Protein AF-A0A1V5BNZ1-F1 (afdb_monomer_lite)

Sequence (90 aa):
MSVGLGEVALVMENGIREPLPGTILSKVSPEVRAAVDEADLIISKGGANYETLTEEEGITGKTTYLFQAKCYPYCRAHNVPLGALIVYNN

Foldseek 3Di:
DPPCVVVPDDDDDQQAPDDAQEHALVRGDPVNNVCQLPDQAAEAEEDRNVVRCVVPPSCAQRYWYWYFQCDVVSCVVVVHDHGDIDTDHD

Secondary structure (DSSP, 8-state):
--SSGGGTS--------S--SS--TTTS-HHHHHHHHH-S-EEEESHHHHHHHTT-GGGTTTEEEEEE--SHHHHHHHT--TT-EEEEE-

Radius of gyration: 14.09 Å; chains: 1; bounding box: 38×28×30 Å

pLDDT: mean 95.34, std 5.6, range [53.75, 98.56]

Structure (mmCIF, N/CA/C/O backbone):
data_AF-A0A1V5BNZ1-F1
#
_entry.id   AF-A0A1V5BNZ1-F1
#
loop_
_atom_site.group_PDB
_atom_site.id
_atom_site.type_symbol
_atom_site.label_atom_id
_atom_site.label_alt_id
_atom_site.label_comp_id
_atom_site.label_asym_id
_atom_site.label_entity_id
_atom_site.label_seq_id
_atom_site.pdbx_PDB_ins_code
_atom_site.Cartn_x
_atom_site.Cartn_y
_atom_site.Cartn_z
_atom_site.occupancy
_atom_site.B_iso_or_equiv
_atom_site.auth_seq_id
_atom_site.auth_comp_id
_atom_site.auth_asym_id
_atom_site.auth_atom_id
_atom_site.pdbx_PDB_model_num
ATOM 1 N N . MET A 1 1 ? -18.107 8.433 -5.776 1.00 53.75 1 MET A N 1
ATOM 2 C CA . MET A 1 1 ? -18.303 6.990 -5.516 1.00 53.75 1 MET A CA 1
ATOM 3 C C . MET A 1 1 ? -19.172 6.409 -6.625 1.00 53.75 1 MET A C 1
ATOM 5 O O . MET A 1 1 ? -20.370 6.632 -6.606 1.00 53.75 1 MET A O 1
ATOM 9 N N . SER A 1 2 ? -18.588 5.763 -7.637 1.00 79.19 2 SER A N 1
ATOM 10 C CA . SER A 1 2 ? -19.320 5.316 -8.844 1.00 79.19 2 SER A CA 1
ATOM 11 C C . SER A 1 2 ? -19.123 3.833 -9.188 1.00 79.19 2 SER A C 1
ATOM 13 O O . SER A 1 2 ? -19.521 3.398 -10.260 1.00 79.19 2 SER A O 1
ATOM 15 N N . VAL A 1 3 ? -18.512 3.053 -8.290 1.00 91.06 3 VAL A N 1
ATOM 16 C CA . VAL A 1 3 ? -18.158 1.636 -8.521 1.00 91.06 3 VAL A CA 1
ATOM 17 C C . VAL A 1 3 ? -18.821 0.669 -7.527 1.00 91.06 3 VAL A C 1
ATOM 19 O O . VAL A 1 3 ? -18.393 -0.471 -7.417 1.00 91.06 3 VAL A O 1
ATOM 22 N N . GLY A 1 4 ? -19.822 1.121 -6.759 1.00 93.06 4 GLY A N 1
ATOM 23 C CA . GLY A 1 4 ? -20.574 0.273 -5.815 1.00 93.06 4 GLY A CA 1
ATOM 24 C C . GLY A 1 4 ? -19.842 -0.107 -4.519 1.00 93.06 4 GLY A C 1
ATOM 25 O O . GLY A 1 4 ? -20.377 -0.852 -3.711 1.00 93.06 4 GLY A O 1
ATOM 26 N N . LEU A 1 5 ? -18.634 0.415 -4.266 1.00 92.94 5 LEU A N 1
ATOM 27 C CA . LEU A 1 5 ? -17.828 -0.002 -3.106 1.00 92.94 5 LEU A CA 1
ATOM 28 C C . LEU A 1 5 ? -18.507 0.272 -1.750 1.00 92.94 5 LEU A C 1
ATOM 30 O O . LEU A 1 5 ? -18.309 -0.489 -0.810 1.00 92.94 5 LEU A O 1
ATOM 34 N N . GLY A 1 6 ? -19.347 1.309 -1.673 1.00 94.44 6 GLY A N 1
ATOM 35 C CA . GLY A 1 6 ? -20.124 1.641 -0.473 1.00 94.44 6 GLY A CA 1
ATOM 36 C C . GLY A 1 6 ? -21.179 0.599 -0.081 1.00 94.44 6 GLY A C 1
ATOM 37 O O . GLY A 1 6 ? -21.682 0.648 1.034 1.00 94.44 6 GLY A O 1
ATOM 38 N N . GLU A 1 7 ? -21.514 -0.343 -0.969 1.00 95.38 7 GLU A N 1
ATOM 39 C CA . GLU A 1 7 ? -22.464 -1.429 -0.687 1.00 95.38 7 GLU A CA 1
ATOM 40 C C . GLU A 1 7 ? -21.811 -2.592 0.072 1.00 95.38 7 GLU A C 1
ATOM 42 O O . GLU A 1 7 ? -22.502 -3.378 0.716 1.00 95.38 7 GLU A O 1
ATOM 47 N N . VAL A 1 8 ? -20.480 -2.708 -0.002 1.00 95.44 8 VAL A N 1
ATOM 48 C CA . VAL A 1 8 ? -19.715 -3.838 0.555 1.00 95.44 8 VAL A CA 1
ATOM 49 C C . VAL A 1 8 ? -18.661 -3.417 1.578 1.00 95.44 8 VAL A C 1
ATOM 51 O O . VAL A 1 8 ? -18.114 -4.269 2.272 1.00 95.44 8 VAL A O 1
ATOM 54 N N . ALA A 1 9 ? -18.352 -2.122 1.671 1.00 95.12 9 ALA A N 1
ATOM 55 C CA . ALA A 1 9 ? -17.363 -1.587 2.595 1.00 95.12 9 ALA A CA 1
ATOM 56 C C . ALA A 1 9 ? -17.684 -0.140 2.988 1.00 95.12 9 ALA A C 1
ATOM 58 O O . ALA A 1 9 ? -18.258 0.625 2.213 1.00 95.12 9 ALA A O 1
ATOM 59 N N . LEU A 1 10 ? -17.234 0.262 4.179 1.00 95.00 10 LEU A N 1
ATOM 60 C CA . LEU A 1 10 ? -17.165 1.673 4.540 1.00 95.00 10 LEU A CA 1
ATOM 61 C C . LEU A 1 10 ? -16.101 2.351 3.668 1.00 95.00 10 LEU A C 1
ATOM 63 O O . LEU A 1 10 ? -14.934 1.961 3.681 1.00 95.00 10 LEU A O 1
ATOM 67 N N . VAL A 1 11 ? -16.507 3.367 2.909 1.00 95.06 11 VAL A N 1
ATOM 68 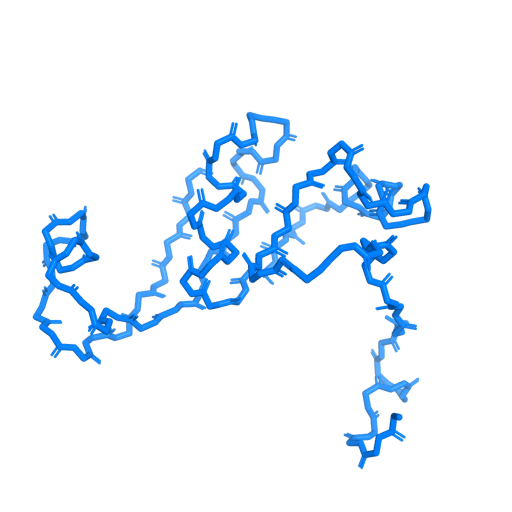C CA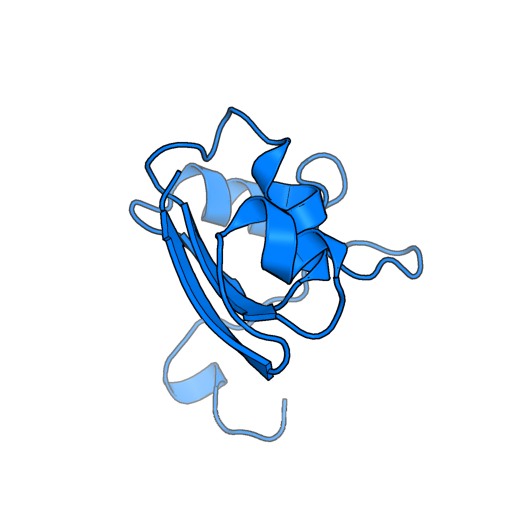 . VAL A 1 11 ? -15.608 4.130 2.038 1.00 95.06 11 VAL A CA 1
ATOM 69 C C . VAL A 1 11 ? -15.295 5.463 2.697 1.00 95.06 11 VAL A C 1
ATOM 71 O O . VAL A 1 11 ? -16.202 6.236 2.998 1.00 95.06 11 VAL A O 1
ATOM 74 N N . MET A 1 12 ? -14.009 5.742 2.876 1.00 94.44 12 MET A N 1
ATOM 75 C CA . MET A 1 12 ? -13.511 7.003 3.415 1.00 94.44 12 MET A CA 1
ATOM 76 C C . MET A 1 12 ? -12.368 7.539 2.555 1.00 94.44 12 MET A C 1
ATOM 78 O O . MET A 1 12 ? -11.662 6.779 1.889 1.00 94.44 12 MET A O 1
ATOM 82 N N . GLU A 1 13 ? -12.203 8.857 2.553 1.00 93.88 13 GLU A N 1
ATOM 83 C CA . GLU A 1 13 ? -11.013 9.504 2.001 1.00 93.88 13 GLU A CA 1
ATOM 84 C C . GLU A 1 13 ? -9.868 9.418 3.016 1.00 93.88 13 GLU A C 1
ATOM 86 O O . GLU A 1 13 ? -10.112 9.368 4.218 1.00 93.88 13 GLU A O 1
ATOM 91 N N . ASN A 1 14 ? -8.612 9.422 2.557 1.00 93.00 14 ASN A N 1
ATOM 92 C CA . ASN A 1 14 ? -7.462 9.327 3.466 1.00 93.00 14 ASN A CA 1
ATOM 93 C C . ASN A 1 14 ? -7.255 10.597 4.323 1.00 93.00 14 ASN A C 1
ATOM 95 O O . ASN A 1 14 ? -6.565 10.546 5.337 1.00 93.00 14 ASN A O 1
ATOM 99 N N . GLY A 1 15 ? -7.828 11.735 3.919 1.00 94.81 15 GLY A N 1
ATOM 100 C CA . GLY A 1 15 ? -7.739 13.012 4.630 1.00 94.81 15 GLY A CA 1
ATOM 101 C C . GLY A 1 15 ? -6.463 13.827 4.392 1.00 94.81 15 GLY A C 1
ATOM 102 O O . GLY A 1 15 ? -6.319 14.890 4.996 1.00 94.81 15 GLY A O 1
ATOM 103 N N . ILE A 1 16 ? -5.558 13.384 3.512 1.00 96.12 16 ILE A N 1
ATOM 104 C CA . ILE A 1 16 ? -4.335 14.129 3.170 1.00 96.12 16 ILE A CA 1
ATOM 105 C C . ILE A 1 16 ? -4.698 15.249 2.185 1.00 96.12 16 ILE A C 1
ATOM 107 O O . ILE A 1 16 ? -5.272 14.990 1.129 1.00 96.12 16 ILE A O 1
ATOM 111 N N . ARG A 1 17 ? -4.379 16.504 2.528 1.00 93.56 17 ARG A N 1
ATOM 112 C CA . ARG A 1 17 ? -4.772 17.681 1.728 1.00 93.56 17 ARG A CA 1
ATOM 113 C C . ARG A 1 17 ? -3.808 17.984 0.589 1.00 93.56 17 ARG A C 1
ATOM 115 O O . ARG A 1 17 ? -4.222 18.512 -0.441 1.00 93.56 17 ARG A O 1
ATOM 122 N N . GLU A 1 18 ? -2.523 17.714 0.784 1.00 93.81 18 GLU A N 1
ATOM 123 C CA . GLU A 1 18 ? -1.512 17.940 -0.238 1.00 93.81 18 GLU A CA 1
ATOM 124 C C . GLU A 1 18 ? -1.541 16.828 -1.297 1.00 93.81 18 GLU A C 1
ATOM 126 O O . GLU A 1 18 ? -1.818 15.672 -0.970 1.00 93.81 18 GLU A O 1
ATOM 131 N N . PRO A 1 19 ? -1.198 17.128 -2.563 1.00 93.31 19 PRO A N 1
ATOM 132 C CA . PRO A 1 19 ? -1.010 16.097 -3.574 1.00 93.31 19 PRO A CA 1
ATOM 133 C C . PRO A 1 19 ? 0.113 15.141 -3.159 1.00 93.31 19 PRO A C 1
ATOM 135 O O . PRO A 1 19 ? 1.295 15.483 -3.221 1.00 93.31 19 PRO A O 1
ATOM 138 N N . LEU A 1 20 ? -0.263 13.935 -2.741 1.00 93.69 20 LEU A N 1
ATOM 139 C CA . LEU A 1 20 ? 0.665 12.900 -2.314 1.00 93.69 20 LEU A CA 1
ATOM 140 C C . LEU A 1 20 ? 0.270 11.560 -2.944 1.00 93.69 20 LEU A C 1
ATOM 142 O O . LEU A 1 20 ? -0.791 11.022 -2.621 1.00 93.69 20 LEU A O 1
ATOM 146 N N . PRO A 1 21 ? 1.101 10.984 -3.828 1.00 92.25 21 PRO A N 1
ATOM 147 C CA . PRO A 1 21 ? 0.968 9.579 -4.164 1.00 92.25 21 PRO A CA 1
ATOM 148 C C . PRO A 1 21 ? 1.440 8.757 -2.956 1.00 92.25 21 PRO A C 1
ATOM 150 O O . PRO A 1 21 ? 2.601 8.843 -2.569 1.00 92.25 21 PRO A O 1
ATOM 153 N N . GLY A 1 22 ? 0.546 7.968 -2.364 1.00 95.38 22 GLY A N 1
ATOM 154 C CA . GLY A 1 22 ? 0.849 7.149 -1.186 1.00 95.38 22 GLY A CA 1
ATOM 155 C C . GLY A 1 22 ? 0.097 7.600 0.065 1.00 95.38 22 GLY A C 1
ATOM 156 O O . GLY A 1 22 ? -0.859 8.373 -0.016 1.00 95.38 22 GLY A O 1
ATOM 157 N N . THR A 1 23 ? 0.529 7.099 1.222 1.00 96.06 23 THR A N 1
ATOM 158 C CA . THR A 1 23 ? -0.119 7.358 2.511 1.00 96.06 23 THR A CA 1
ATOM 159 C C . THR A 1 23 ? 0.938 7.495 3.600 1.00 96.06 23 THR A C 1
ATOM 161 O O . THR A 1 23 ? 1.709 6.573 3.825 1.00 96.06 23 THR A O 1
ATOM 164 N N . ILE A 1 24 ? 0.951 8.635 4.293 1.00 95.94 24 ILE A N 1
ATOM 165 C CA . ILE A 1 24 ? 1.797 8.877 5.470 1.00 95.94 24 ILE A CA 1
ATOM 166 C C . ILE A 1 24 ? 0.873 8.916 6.687 1.00 95.94 24 ILE A C 1
ATOM 168 O O . ILE A 1 24 ? -0.013 9.774 6.743 1.00 95.94 24 ILE A O 1
ATOM 172 N N . LEU A 1 25 ? 1.059 8.021 7.662 1.00 96.19 25 LEU A N 1
ATOM 173 C CA . LEU A 1 25 ? 0.084 7.819 8.747 1.00 96.19 25 LEU A CA 1
ATOM 174 C C . LEU A 1 25 ? -0.003 9.000 9.718 1.00 96.19 25 LEU A C 1
ATOM 176 O O . LEU A 1 25 ? -0.997 9.148 10.422 1.00 96.19 25 LEU A O 1
ATOM 180 N N . SER A 1 26 ? 1.008 9.866 9.756 1.00 95.81 26 SER A N 1
ATOM 181 C CA . SER A 1 26 ? 0.965 11.112 10.534 1.00 95.81 26 SER A CA 1
ATOM 182 C C . SER A 1 26 ? 0.139 12.227 9.877 1.00 95.81 26 SER A C 1
ATOM 184 O O 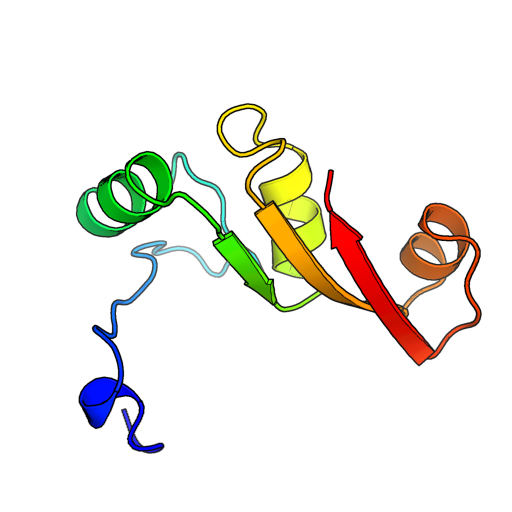. SER A 1 26 ? -0.123 13.243 10.518 1.00 95.81 26 SER A O 1
ATOM 186 N N . LYS A 1 27 ? -0.267 12.062 8.609 1.00 96.81 27 LYS A N 1
ATOM 187 C CA . LYS A 1 27 ? -1.015 13.067 7.832 1.00 96.81 27 LYS A CA 1
ATOM 188 C C . LYS A 1 27 ? -2.452 12.669 7.502 1.00 96.81 27 LYS A C 1
ATOM 190 O O . LYS A 1 27 ? -3.193 13.502 6.984 1.00 96.81 27 LYS A O 1
ATOM 195 N N . VAL A 1 28 ? -2.827 11.413 7.735 1.00 97.31 28 VAL A N 1
ATOM 196 C CA . VAL A 1 28 ? -4.197 10.946 7.482 1.00 97.31 28 VAL A CA 1
ATOM 197 C C . VAL A 1 28 ? -5.176 11.542 8.491 1.00 97.31 28 VAL A C 1
ATOM 199 O O . VAL A 1 28 ? -4.779 12.043 9.545 1.00 97.31 28 VAL A O 1
ATOM 202 N N . SER A 1 29 ? -6.470 11.491 8.176 1.00 97.25 29 SER A N 1
ATOM 203 C CA . SER A 1 29 ? -7.494 11.937 9.119 1.00 97.25 29 SER A CA 1
ATOM 204 C C . SER A 1 29 ? -7.533 11.053 10.380 1.00 97.25 29 SER A C 1
ATOM 206 O O . SER A 1 29 ? -7.117 9.889 10.335 1.00 97.25 29 SER A O 1
ATOM 208 N N . PRO A 1 30 ? -8.057 11.564 11.510 1.00 97.12 30 PRO A N 1
ATOM 209 C CA . PRO A 1 30 ? -8.205 10.776 12.734 1.00 97.12 30 PRO A CA 1
ATOM 210 C C . PRO A 1 30 ? -9.006 9.482 12.537 1.00 97.12 30 PRO A C 1
ATOM 212 O O . PRO A 1 30 ? -8.674 8.460 13.131 1.00 97.12 30 PRO A O 1
ATOM 215 N N . GLU A 1 31 ? -10.026 9.502 11.679 1.00 97.12 31 GLU A N 1
ATOM 216 C CA . GLU A 1 31 ? -10.868 8.340 11.384 1.00 97.12 31 GLU A CA 1
ATOM 217 C C . GLU A 1 31 ? -10.079 7.242 10.659 1.00 97.12 31 GLU A C 1
ATOM 219 O O . GLU A 1 31 ? -10.184 6.066 11.001 1.00 97.12 31 GLU A O 1
ATOM 224 N N . VAL A 1 32 ? -9.237 7.628 9.696 1.00 97.12 32 VAL A N 1
ATOM 225 C CA . VAL A 1 32 ? -8.363 6.698 8.967 1.00 97.12 32 VAL A CA 1
ATOM 226 C C . VAL A 1 32 ? -7.283 6.154 9.893 1.00 97.12 32 VAL A C 1
ATOM 228 O O . VAL A 1 32 ? -6.980 4.963 9.843 1.00 97.12 32 VAL A O 1
ATOM 231 N N . ARG A 1 33 ? -6.721 7.001 10.765 1.00 97.50 33 ARG A N 1
ATOM 232 C CA . ARG A 1 33 ? -5.733 6.572 11.759 1.00 97.50 33 ARG A CA 1
ATOM 233 C C . ARG A 1 33 ? -6.312 5.510 12.694 1.00 97.50 33 ARG A C 1
ATOM 235 O O . ARG A 1 33 ? -5.688 4.467 12.858 1.00 97.50 33 ARG A O 1
ATOM 242 N N . ALA A 1 34 ? -7.507 5.744 13.238 1.00 97.62 34 ALA A N 1
ATOM 243 C CA . ALA A 1 34 ? -8.190 4.780 14.096 1.00 97.62 34 ALA A CA 1
ATOM 244 C C . ALA A 1 34 ? -8.453 3.455 13.363 1.00 97.62 34 ALA A C 1
ATOM 246 O O . ALA A 1 34 ? -8.115 2.394 13.880 1.00 97.62 34 ALA A O 1
ATOM 247 N N . ALA A 1 35 ? -8.949 3.510 12.122 1.00 97.31 35 ALA A N 1
ATOM 248 C CA . ALA A 1 35 ? -9.185 2.311 11.319 1.00 97.31 35 ALA A CA 1
ATOM 249 C C . ALA A 1 35 ? -7.898 1.505 11.053 1.00 97.31 35 ALA A C 1
ATOM 251 O O . ALA A 1 35 ? -7.919 0.277 11.086 1.00 97.31 35 ALA A O 1
ATOM 252 N N . VAL A 1 36 ? -6.769 2.178 10.803 1.00 96.69 36 VAL A N 1
ATOM 253 C CA . VAL A 1 36 ? -5.458 1.531 10.624 1.00 96.69 36 VAL A CA 1
ATOM 254 C C . VAL A 1 36 ? -4.968 0.890 11.922 1.00 96.69 36 VAL A C 1
ATOM 256 O O . VAL A 1 36 ? -4.463 -0.236 11.901 1.00 96.69 36 VAL A O 1
ATOM 259 N N . ASP A 1 37 ? -5.112 1.588 13.048 1.00 95.88 37 ASP A N 1
ATOM 260 C CA . ASP A 1 37 ? -4.671 1.103 14.355 1.00 95.88 37 ASP A CA 1
ATOM 261 C C . ASP A 1 37 ? -5.475 -0.131 14.795 1.00 95.88 37 ASP A C 1
ATOM 263 O O . ASP A 1 37 ? -4.874 -1.112 15.237 1.00 95.88 37 ASP A O 1
ATOM 267 N N . GLU A 1 38 ? -6.793 -0.126 14.579 1.00 96.56 38 GLU A N 1
ATOM 268 C CA . GLU A 1 38 ? -7.716 -1.217 14.926 1.00 96.56 38 GLU A CA 1
ATOM 269 C C . GLU A 1 38 ? -7.667 -2.414 13.962 1.00 96.56 38 GLU A C 1
ATOM 271 O O . GLU A 1 38 ? -8.100 -3.505 14.323 1.00 96.56 38 GLU A O 1
ATOM 276 N N . ALA A 1 39 ? -7.152 -2.244 12.741 1.00 96.88 39 ALA A N 1
ATOM 277 C CA . ALA A 1 39 ? -7.134 -3.315 11.749 1.00 96.88 39 ALA A CA 1
ATOM 278 C C . ALA A 1 39 ? -6.213 -4.484 12.146 1.00 96.88 39 ALA A C 1
ATOM 280 O O . ALA A 1 39 ? -5.037 -4.279 12.460 1.00 96.88 39 ALA A O 1
ATOM 281 N N . ASP A 1 40 ? -6.723 -5.712 12.000 1.00 97.06 40 ASP A N 1
ATOM 282 C CA . ASP A 1 40 ? -5.939 -6.955 12.083 1.00 97.06 40 ASP A CA 1
ATOM 283 C C . ASP A 1 40 ? -5.107 -7.213 10.814 1.00 97.06 40 ASP A C 1
ATOM 285 O O . ASP A 1 40 ? -4.042 -7.825 10.865 1.00 97.06 40 ASP A O 1
ATOM 289 N N . LEU A 1 41 ? -5.604 -6.758 9.658 1.00 96.88 41 LEU A N 1
ATOM 290 C CA . LEU A 1 41 ? -4.965 -6.903 8.351 1.00 96.88 41 LEU A CA 1
ATOM 291 C C . LEU A 1 41 ? -5.217 -5.662 7.498 1.00 96.88 41 LEU A C 1
ATOM 293 O O . LEU A 1 41 ? -6.354 -5.232 7.308 1.00 96.88 41 LEU A O 1
ATOM 297 N N . ILE A 1 42 ? -4.150 -5.147 6.900 1.00 97.75 42 ILE A N 1
ATOM 298 C CA . ILE A 1 42 ? -4.179 -4.030 5.963 1.00 97.75 42 ILE A CA 1
ATOM 299 C C . ILE A 1 42 ? -3.749 -4.547 4.591 1.00 97.75 42 ILE A C 1
ATOM 301 O O . ILE A 1 42 ? -2.660 -5.096 4.437 1.00 97.75 42 ILE A O 1
ATOM 305 N N . ILE A 1 43 ? -4.582 -4.345 3.568 1.00 98.06 43 ILE A N 1
ATOM 306 C CA . ILE A 1 43 ? -4.229 -4.643 2.174 1.00 98.06 43 ILE A CA 1
ATOM 307 C C . ILE A 1 43 ? -3.908 -3.329 1.464 1.00 98.06 43 ILE A C 1
ATOM 309 O O . ILE A 1 43 ? -4.794 -2.616 0.992 1.00 98.06 43 ILE A O 1
ATOM 313 N N . SER A 1 44 ? -2.621 -3.019 1.367 1.00 97.88 44 SER A N 1
ATOM 314 C CA . SER A 1 44 ? -2.120 -1.815 0.714 1.00 97.88 44 SER A CA 1
ATOM 315 C C . SER A 1 44 ? -1.928 -2.049 -0.786 1.00 97.88 44 SER A C 1
ATOM 317 O O . SER A 1 44 ? -1.344 -3.04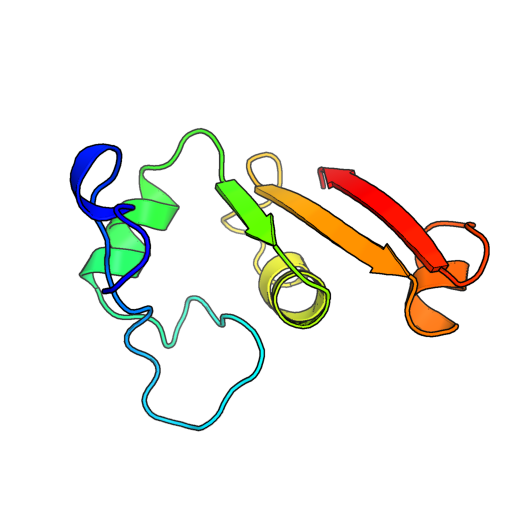8 -1.209 1.00 97.88 44 SER A O 1
ATOM 319 N N . LYS A 1 45 ? -2.440 -1.146 -1.629 1.00 97.69 45 LYS A N 1
ATOM 320 C CA . LYS A 1 45 ? -2.395 -1.285 -3.095 1.00 97.69 45 LYS A CA 1
ATOM 321 C C . LYS A 1 45 ? -1.496 -0.226 -3.727 1.00 97.69 45 LYS A C 1
ATOM 323 O O . LYS A 1 45 ? -1.642 0.959 -3.441 1.00 97.69 45 LYS A O 1
ATOM 328 N N . GLY A 1 46 ? -0.670 -0.647 -4.685 1.00 97.56 46 GLY A N 1
ATOM 329 C CA . GLY A 1 46 ? 0.141 0.243 -5.520 1.00 97.56 46 GLY A CA 1
ATOM 330 C C . GLY A 1 46 ? 1.508 0.604 -4.927 1.00 97.56 46 GLY A C 1
ATOM 331 O O . GLY A 1 46 ? 1.713 0.557 -3.720 1.00 97.56 46 GLY A O 1
ATOM 332 N N . GLY A 1 47 ? 2.447 0.965 -5.808 1.00 97.00 47 GLY A N 1
ATOM 333 C CA . GLY A 1 47 ? 3.852 1.193 -5.442 1.00 97.00 47 GLY A CA 1
ATOM 334 C C . GLY A 1 47 ? 4.064 2.368 -4.486 1.00 97.00 47 GLY A C 1
ATOM 335 O O . GLY A 1 47 ? 4.824 2.241 -3.540 1.00 97.00 47 GLY A O 1
ATOM 336 N N . ALA A 1 48 ? 3.321 3.465 -4.654 1.00 96.69 48 ALA A N 1
ATOM 337 C CA . ALA A 1 48 ? 3.473 4.633 -3.784 1.00 96.69 48 ALA A CA 1
ATOM 338 C C . ALA A 1 48 ? 3.013 4.369 -2.338 1.00 96.69 48 ALA A C 1
ATOM 340 O O . ALA A 1 48 ? 3.620 4.860 -1.390 1.00 96.69 48 ALA A O 1
ATOM 341 N N . ASN A 1 49 ? 1.962 3.558 -2.147 1.00 97.38 49 ASN A N 1
ATOM 342 C CA . ASN A 1 49 ? 1.581 3.116 -0.805 1.00 97.38 49 ASN A CA 1
ATOM 343 C C . ASN A 1 49 ? 2.584 2.107 -0.240 1.00 97.38 49 ASN A C 1
ATOM 345 O O . ASN A 1 49 ? 2.807 2.121 0.960 1.00 97.38 49 ASN A O 1
ATOM 349 N N . TYR A 1 50 ? 3.183 1.246 -1.071 1.00 97.31 50 TYR A N 1
ATOM 350 C CA . TYR A 1 50 ? 4.287 0.386 -0.637 1.00 97.31 50 TYR A CA 1
ATOM 351 C C . TYR A 1 50 ? 5.450 1.233 -0.111 1.00 97.31 50 TYR A C 1
ATOM 353 O O . TYR A 1 50 ? 5.781 1.109 1.055 1.00 97.31 50 TYR A O 1
ATOM 361 N N . GLU A 1 51 ? 5.971 2.166 -0.908 1.00 95.88 51 GLU A N 1
ATOM 362 C CA . GLU A 1 51 ? 7.118 3.008 -0.533 1.00 95.88 51 GLU A CA 1
ATOM 363 C C . GLU A 1 51 ? 6.898 3.792 0.763 1.00 95.88 51 GLU A C 1
ATOM 365 O O . GLU A 1 51 ? 7.798 3.867 1.589 1.00 95.88 51 GLU A O 1
ATOM 370 N N . THR A 1 52 ? 5.705 4.362 0.945 1.00 95.88 52 THR A N 1
ATOM 371 C CA . THR A 1 52 ? 5.402 5.200 2.116 1.00 95.88 52 THR A CA 1
ATOM 372 C C . THR A 1 52 ? 5.072 4.385 3.363 1.00 95.88 52 THR A C 1
ATOM 374 O O . THR A 1 52 ? 5.581 4.676 4.438 1.00 95.88 52 THR A O 1
ATOM 377 N N . LEU A 1 53 ? 4.254 3.336 3.243 1.00 96.56 53 LEU A N 1
ATOM 378 C CA . LEU A 1 53 ? 3.796 2.571 4.404 1.00 96.56 53 LEU A CA 1
ATOM 379 C C . LEU A 1 53 ? 4.786 1.486 4.846 1.00 96.56 53 LEU A C 1
ATOM 381 O O . LEU A 1 53 ? 4.622 0.964 5.942 1.00 96.56 53 LEU A O 1
ATOM 385 N N . THR A 1 54 ? 5.786 1.101 4.044 1.00 95.50 54 THR A N 1
ATOM 386 C CA . THR A 1 54 ? 6.852 0.201 4.533 1.00 95.50 54 THR A CA 1
ATOM 387 C C . THR A 1 54 ? 7.785 0.868 5.540 1.00 95.50 54 THR A C 1
ATOM 389 O O . THR A 1 54 ? 8.491 0.165 6.255 1.00 95.50 54 THR A O 1
ATOM 392 N N . GLU A 1 55 ? 7.796 2.203 5.601 1.00 93.75 55 GLU A N 1
ATOM 393 C CA . GLU A 1 55 ? 8.568 2.974 6.586 1.00 93.75 55 GLU A CA 1
ATOM 394 C C . GLU A 1 55 ? 7.814 3.156 7.920 1.00 93.75 55 GLU A C 1
ATOM 396 O O . GLU A 1 55 ? 8.375 3.657 8.892 1.00 93.75 55 GLU A O 1
ATOM 401 N N . GLU A 1 56 ? 6.546 2.739 7.995 1.00 95.19 56 GLU A N 1
ATOM 402 C CA . GLU A 1 56 ? 5.679 2.920 9.163 1.00 95.19 56 GLU A CA 1
ATOM 403 C C . GLU A 1 56 ? 5.716 1.675 10.069 1.00 95.19 56 GLU A C 1
ATOM 405 O O . GLU A 1 56 ? 4.930 0.740 9.916 1.00 95.19 56 GLU A O 1
ATOM 410 N N . GLU A 1 57 ? 6.612 1.665 11.060 1.00 93.06 57 GLU A N 1
ATOM 411 C CA . GLU A 1 57 ? 6.841 0.496 11.931 1.00 93.06 57 GLU A CA 1
ATOM 412 C C . GLU A 1 57 ? 5.587 0.002 12.677 1.00 93.06 57 GLU A C 1
ATOM 414 O O . GLU A 1 57 ? 5.449 -1.191 12.943 1.00 93.06 57 GLU A O 1
ATOM 419 N N . GLY A 1 58 ? 4.646 0.900 12.993 1.00 94.00 58 GLY A N 1
ATOM 420 C CA . GLY A 1 58 ? 3.426 0.575 13.745 1.00 94.00 58 GLY A CA 1
ATOM 421 C C . GLY A 1 58 ? 2.436 -0.338 13.010 1.00 94.00 58 GLY A C 1
ATOM 422 O O . GLY A 1 58 ? 1.467 -0.801 13.613 1.00 94.00 58 GLY A O 1
ATOM 423 N N . ILE A 1 59 ? 2.656 -0.593 11.718 1.00 95.12 59 ILE A N 1
ATOM 424 C CA . ILE A 1 59 ? 1.804 -1.453 10.885 1.00 95.12 59 ILE A CA 1
ATOM 425 C C . ILE A 1 59 ? 2.563 -2.633 10.257 1.00 95.12 59 ILE A C 1
ATOM 427 O O . ILE A 1 59 ? 1.975 -3.392 9.475 1.00 95.12 59 ILE A O 1
ATOM 431 N N . THR A 1 60 ? 3.839 -2.809 10.614 1.00 94.06 60 THR A N 1
ATOM 432 C CA . THR A 1 60 ? 4.650 -3.982 10.260 1.00 94.06 60 THR A CA 1
ATOM 433 C C . THR A 1 60 ? 4.017 -5.257 10.826 1.00 94.06 60 THR A C 1
ATOM 435 O O . THR A 1 60 ? 3.444 -5.265 11.915 1.00 94.06 60 THR A O 1
ATOM 438 N N . GLY A 1 61 ? 4.067 -6.347 10.069 1.00 93.00 61 GLY A N 1
ATOM 439 C CA . GLY A 1 61 ? 3.478 -7.648 10.384 1.00 93.00 61 GLY A CA 1
ATOM 440 C C . GLY A 1 61 ? 1.992 -7.764 10.040 1.00 93.00 61 GLY A C 1
ATOM 441 O O . GLY A 1 61 ? 1.527 -8.859 9.725 1.00 93.00 61 GLY A O 1
ATOM 442 N N . LYS A 1 62 ? 1.241 -6.653 10.025 1.00 95.81 62 LYS A N 1
ATOM 443 C CA . LYS A 1 62 ? -0.192 -6.644 9.674 1.00 95.81 62 LYS A CA 1
ATOM 444 C C . LYS A 1 62 ? -0.513 -6.046 8.308 1.00 95.81 62 LYS A C 1
ATOM 446 O O . LYS A 1 62 ? -1.676 -6.027 7.912 1.00 95.81 62 LYS A O 1
ATOM 451 N N . THR A 1 63 ? 0.487 -5.589 7.555 1.00 97.69 63 THR A N 1
ATOM 452 C CA . THR A 1 63 ? 0.276 -4.998 6.225 1.00 97.69 63 THR A CA 1
ATOM 453 C C . THR A 1 63 ? 0.755 -5.923 5.114 1.00 97.69 63 THR A C 1
ATOM 455 O O . THR A 1 63 ? 1.879 -6.416 5.115 1.00 97.69 63 THR A O 1
ATOM 458 N N . THR A 1 64 ? -0.106 -6.162 4.128 1.00 98.06 64 THR A N 1
ATOM 459 C CA . THR A 1 64 ? 0.225 -6.870 2.890 1.00 98.06 64 THR A CA 1
ATOM 460 C C . THR A 1 64 ? 0.099 -5.917 1.705 1.00 98.06 64 THR A C 1
ATOM 462 O O . THR A 1 64 ? -0.950 -5.317 1.472 1.00 98.06 64 THR A O 1
ATOM 465 N N . TYR A 1 65 ? 1.169 -5.796 0.929 1.00 98.06 65 TYR A N 1
ATOM 466 C CA . TYR A 1 65 ? 1.301 -4.901 -0.211 1.00 98.06 65 TYR A CA 1
ATOM 467 C C . TYR A 1 65 ? 1.070 -5.655 -1.519 1.00 98.06 65 TYR A C 1
ATOM 469 O O . TYR A 1 65 ? 1.726 -6.659 -1.796 1.00 98.06 65 TYR A O 1
ATOM 477 N N . LEU A 1 66 ? 0.155 -5.149 -2.346 1.00 98.44 66 LEU A N 1
ATOM 478 C CA . LEU A 1 66 ? -0.159 -5.671 -3.676 1.00 98.44 66 LEU A CA 1
ATOM 479 C C . LEU A 1 66 ? 0.132 -4.591 -4.717 1.00 98.44 66 LEU A C 1
ATOM 481 O O . LEU A 1 66 ? -0.596 -3.596 -4.836 1.00 98.44 66 LEU A O 1
ATOM 485 N N . PHE A 1 67 ? 1.175 -4.794 -5.510 1.00 98.12 67 PHE A N 1
ATOM 486 C CA . PHE A 1 67 ? 1.594 -3.834 -6.527 1.00 98.12 67 PHE A CA 1
ATOM 487 C C . PHE A 1 67 ? 2.308 -4.523 -7.691 1.00 98.12 67 PHE A C 1
ATOM 489 O O . PHE A 1 67 ? 2.488 -5.735 -7.708 1.00 98.12 67 PHE A O 1
ATOM 496 N N . GLN A 1 68 ? 2.660 -3.747 -8.712 1.00 98.56 68 GLN A N 1
ATOM 497 C CA . GLN A 1 68 ? 3.368 -4.237 -9.890 1.00 98.56 68 GLN A CA 1
ATOM 498 C C . GLN A 1 68 ? 4.774 -3.641 -9.920 1.00 98.56 68 GLN A C 1
ATOM 500 O O . GLN A 1 68 ? 4.940 -2.441 -9.687 1.00 98.56 68 GLN A O 1
ATOM 505 N N . ALA A 1 69 ? 5.769 -4.450 -10.280 1.00 98.25 69 ALA A N 1
ATOM 506 C CA . ALA A 1 69 ? 7.142 -4.022 -10.509 1.00 98.25 69 ALA A CA 1
ATOM 507 C C . ALA A 1 69 ? 7.242 -3.154 -11.779 1.00 98.25 69 ALA A C 1
ATOM 509 O O . ALA A 1 69 ? 7.646 -3.624 -12.837 1.00 98.25 69 ALA A O 1
ATOM 510 N N . LYS A 1 70 ? 6.830 -1.882 -11.708 1.00 96.81 70 LYS A N 1
ATOM 511 C CA . LYS A 1 70 ? 6.827 -0.943 -12.851 1.00 96.81 70 LYS A CA 1
ATOM 512 C C . LYS A 1 70 ? 8.177 -0.265 -13.103 1.00 96.81 70 LYS A C 1
ATOM 514 O O . LYS A 1 70 ? 8.332 0.433 -14.099 1.00 96.81 70 LYS A O 1
ATOM 519 N N . CYS A 1 71 ? 9.143 -0.451 -12.206 1.00 97.12 71 CYS A N 1
ATOM 520 C CA . CYS A 1 71 ? 10.465 0.156 -12.278 1.00 97.12 71 CYS A CA 1
ATOM 521 C C . CYS A 1 71 ? 11.542 -0.795 -11.728 1.00 97.12 71 CYS A C 1
ATOM 523 O O . CYS A 1 71 ? 11.259 -1.713 -10.952 1.00 97.12 71 CYS A O 1
ATOM 525 N N . TYR A 1 72 ? 12.798 -0.567 -12.118 1.00 97.75 72 TYR A N 1
ATOM 526 C CA . TYR A 1 72 ? 13.933 -1.383 -11.678 1.00 97.75 72 TYR A CA 1
ATOM 527 C C . TYR A 1 72 ? 14.177 -1.397 -10.158 1.00 97.75 72 TYR A C 1
ATOM 529 O O . TYR A 1 72 ? 14.607 -2.440 -9.668 1.00 97.75 72 TYR A O 1
ATOM 537 N N . PRO A 1 73 ? 13.901 -0.324 -9.385 1.00 97.06 73 PRO A N 1
ATOM 538 C CA . PRO A 1 73 ? 13.913 -0.397 -7.925 1.00 97.06 73 PRO A CA 1
ATOM 539 C C . PRO A 1 73 ? 13.065 -1.545 -7.362 1.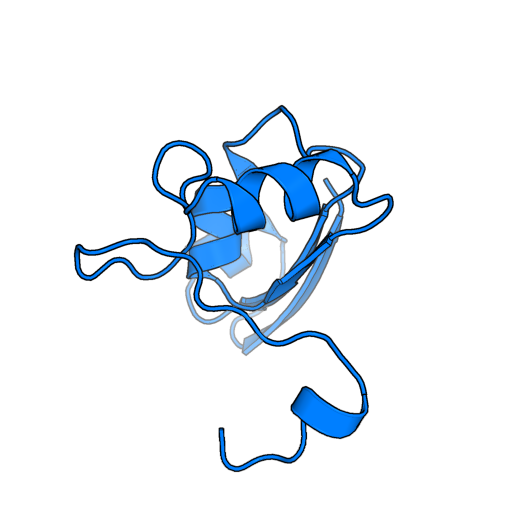00 97.06 73 PRO A C 1
ATOM 541 O O . PRO A 1 73 ? 13.606 -2.369 -6.631 1.00 97.06 73 PRO A O 1
ATOM 544 N N . TYR A 1 74 ? 11.800 -1.682 -7.774 1.00 97.25 74 TYR A N 1
ATOM 545 C CA . TYR A 1 74 ? 10.942 -2.787 -7.319 1.00 97.25 74 TYR A CA 1
ATOM 546 C C . TYR A 1 74 ? 11.444 -4.152 -7.796 1.00 97.25 74 TYR A C 1
ATOM 548 O O . TYR A 1 74 ? 11.426 -5.115 -7.034 1.00 97.25 74 TYR A O 1
ATOM 556 N N . CYS A 1 75 ? 11.941 -4.227 -9.035 1.00 98.25 75 CYS A N 1
ATOM 557 C CA . CYS A 1 75 ? 12.518 -5.458 -9.581 1.00 98.25 75 CYS A CA 1
ATOM 558 C C . CYS A 1 75 ? 13.683 -5.956 -8.717 1.00 98.25 75 CYS A C 1
ATOM 560 O O . CYS A 1 75 ? 13.752 -7.135 -8.386 1.00 98.25 75 CYS A O 1
ATOM 562 N N . ARG A 1 76 ? 14.582 -5.044 -8.323 1.00 98.12 76 ARG A N 1
ATOM 563 C CA . ARG A 1 76 ? 15.735 -5.361 -7.472 1.00 98.12 76 ARG A CA 1
ATOM 564 C C . ARG A 1 76 ? 15.325 -5.678 -6.039 1.00 98.12 76 ARG A C 1
ATOM 566 O O . ARG A 1 76 ? 15.831 -6.646 -5.491 1.00 98.12 76 ARG A O 1
ATOM 573 N N . ALA A 1 77 ? 14.412 -4.897 -5.4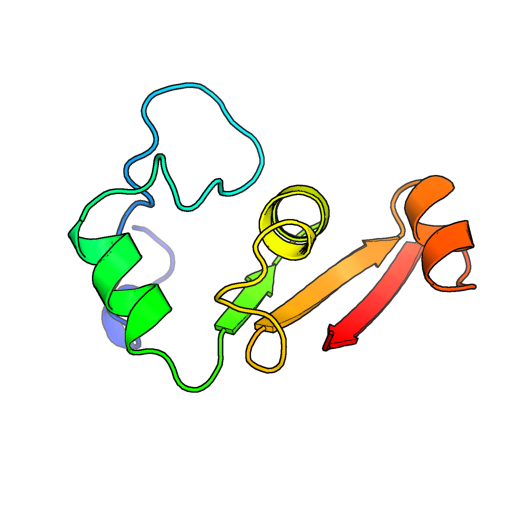60 1.00 96.44 77 ALA A N 1
ATOM 574 C CA . ALA A 1 77 ? 13.961 -5.081 -4.081 1.00 96.44 77 ALA A CA 1
ATOM 575 C C . ALA A 1 77 ? 13.291 -6.446 -3.855 1.00 96.44 77 ALA A C 1
ATOM 577 O O . ALA A 1 77 ? 13.505 -7.065 -2.820 1.00 96.44 77 ALA A O 1
ATOM 578 N N . HIS A 1 78 ? 12.532 -6.938 -4.840 1.00 97.12 78 HIS A N 1
ATOM 579 C CA . HIS A 1 78 ? 11.799 -8.205 -4.726 1.00 97.12 78 HIS A CA 1
ATOM 580 C C . HIS A 1 78 ? 12.387 -9.347 -5.558 1.00 97.12 78 HIS A C 1
ATOM 582 O O . HIS A 1 78 ? 11.821 -10.436 -5.567 1.00 97.12 78 HIS A O 1
ATOM 588 N N . ASN A 1 79 ? 13.508 -9.122 -6.249 1.00 97.88 79 ASN A N 1
ATOM 589 C CA . ASN A 1 79 ? 14.127 -10.090 -7.156 1.00 97.88 79 ASN A CA 1
ATOM 590 C C . ASN A 1 79 ? 13.137 -10.664 -8.195 1.00 97.88 79 ASN A C 1
ATOM 592 O O . ASN A 1 79 ? 13.000 -11.875 -8.363 1.00 97.88 79 ASN A O 1
ATOM 596 N N . VAL A 1 80 ? 12.425 -9.773 -8.890 1.00 98.38 80 VAL A N 1
ATOM 597 C CA . VAL A 1 80 ? 11.406 -10.113 -9.898 1.00 98.38 80 VAL A CA 1
ATOM 598 C C . VAL A 1 80 ? 11.649 -9.371 -11.216 1.00 98.38 80 VAL A C 1
ATOM 600 O O . VAL A 1 80 ? 12.256 -8.297 -11.209 1.00 98.38 80 VAL A O 1
ATOM 603 N N . PRO A 1 81 ? 11.174 -9.890 -12.364 1.00 98.44 81 PRO A N 1
ATOM 604 C CA . PRO A 1 81 ? 11.263 -9.170 -13.631 1.00 98.44 81 PRO A CA 1
ATOM 605 C C . PRO A 1 81 ? 10.341 -7.939 -13.669 1.00 98.44 81 PRO A C 1
ATOM 607 O O . PRO A 1 81 ? 9.330 -7.863 -12.964 1.00 98.44 81 PRO A O 1
ATOM 610 N N . LEU A 1 82 ? 10.662 -6.990 -14.556 1.00 98.44 82 LEU A N 1
ATOM 611 C CA . LEU A 1 82 ? 9.807 -5.836 -14.840 1.00 98.44 82 LEU A CA 1
ATOM 612 C C . LEU A 1 82 ? 8.410 -6.305 -15.271 1.00 98.44 82 LEU A C 1
ATOM 614 O O . LEU A 1 82 ? 8.267 -7.183 -16.118 1.00 98.44 82 LEU A O 1
ATOM 618 N N . GLY A 1 83 ? 7.378 -5.705 -14.685 1.00 98.25 83 GLY A N 1
ATOM 619 C CA . GLY A 1 83 ? 5.978 -6.041 -14.929 1.00 98.25 83 GLY A CA 1
ATOM 620 C C . GLY A 1 83 ? 5.410 -7.138 -14.027 1.00 98.25 83 GLY A C 1
ATOM 621 O O . GLY A 1 83 ? 4.191 -7.318 -14.044 1.00 98.25 83 GLY A O 1
ATOM 622 N N . ALA A 1 84 ? 6.230 -7.819 -13.216 1.00 98.56 84 ALA A N 1
ATOM 623 C CA . ALA A 1 84 ? 5.755 -8.824 -12.265 1.00 98.56 84 ALA A CA 1
ATOM 624 C C . ALA A 1 84 ? 4.762 -8.238 -11.249 1.00 98.56 84 ALA A C 1
ATOM 626 O O . ALA A 1 84 ? 4.901 -7.092 -10.810 1.00 98.56 84 ALA A O 1
ATOM 627 N N . LEU A 1 85 ? 3.771 -9.041 -10.860 1.00 98.50 85 LEU A N 1
ATOM 628 C CA . LEU A 1 85 ? 2.890 -8.739 -9.735 1.00 98.50 85 LEU A CA 1
ATOM 629 C C . LEU A 1 85 ? 3.573 -9.187 -8.443 1.00 98.50 85 LEU A C 1
ATOM 631 O O . LEU A 1 85 ? 4.063 -10.310 -8.358 1.00 98.50 85 LEU A O 1
ATOM 635 N N . ILE A 1 86 ? 3.597 -8.304 -7.452 1.00 98.38 86 ILE A N 1
ATOM 636 C CA . ILE A 1 86 ? 4.210 -8.530 -6.148 1.00 98.38 86 ILE A CA 1
ATOM 637 C C . ILE A 1 86 ? 3.096 -8.584 -5.104 1.00 98.38 86 ILE A C 1
ATOM 639 O O . ILE A 1 86 ? 2.250 -7.687 -5.040 1.00 98.38 86 ILE A O 1
ATOM 643 N N . VAL A 1 87 ? 3.127 -9.638 -4.289 1.00 98.06 87 VAL A N 1
ATOM 644 C CA . VAL A 1 87 ? 2.407 -9.744 -3.018 1.00 98.06 87 VAL A CA 1
ATOM 645 C C . VAL A 1 87 ? 3.475 -9.866 -1.944 1.00 98.06 87 VAL A C 1
ATOM 647 O O . VAL A 1 87 ? 4.231 -10.835 -1.939 1.00 98.06 87 VAL A O 1
ATOM 650 N N . TYR A 1 88 ? 3.578 -8.860 -1.088 1.00 96.75 88 TYR A N 1
ATOM 651 C CA . TYR A 1 88 ? 4.637 -8.764 -0.090 1.00 96.75 88 TYR A CA 1
ATOM 652 C C . TYR A 1 88 ? 4.028 -8.470 1.274 1.00 96.75 88 TYR A C 1
ATOM 654 O O . TYR A 1 88 ? 3.234 -7.546 1.401 1.00 96.75 88 TYR A O 1
ATOM 662 N N . ASN A 1 89 ? 4.381 -9.258 2.281 1.00 93.50 89 ASN A N 1
ATOM 663 C CA . ASN A 1 89 ? 4.033 -9.013 3.675 1.00 93.50 89 ASN A CA 1
ATOM 664 C C . ASN A 1 89 ? 5.351 -8.849 4.435 1.00 93.50 89 ASN A C 1
ATOM 666 O O . ASN A 1 89 ? 6.247 -9.682 4.282 1.00 93.50 89 ASN A O 1
ATOM 670 N N . ASN A 1 90 ? 5.464 -7.735 5.155 1.00 73.38 90 ASN A N 1
ATOM 671 C CA . ASN A 1 90 ? 6.611 -7.351 5.976 1.00 73.38 90 ASN A CA 1
ATOM 672 C C . ASN A 1 90 ? 6.148 -7.188 7.409 1.00 73.38 90 ASN A C 1
ATOM 674 O O . ASN A 1 90 ? 5.085 -6.544 7.565 1.00 73.38 90 ASN A O 1
#